Protein AF-F3FZR4-F1 (afdb_monomer)

Secondary structure (DSSP, 8-state):
--EEEEEE-TTS-EEEEEEEEEETTEEEEEEEE--TT----

Mean predicted aligned error: 5.11 Å

Sequence (41 aa):
NDDERYVYDGQGQRCRKISTSQASGRTLTNEVRYLPGLEIR

Solvent-accessible surface area (backbone atoms only — not comparable to full-atom values): 2668 Å² total; per-residue (Å²): 120,67,50,78,49,76,42,59,49,100,84,68,48,71,39,33,42,40,38,37,37,65,53,95,95,38,80,45,76,47,78,47,73,56,52,93,91,63,79,90,126

Foldseek 3Di:
DKDWDFDADPVRHTQKIWIWDDDPNDIDIDMDGDDVPDDPD

Nearest PDB structures (foldseek):
  8qqn-asse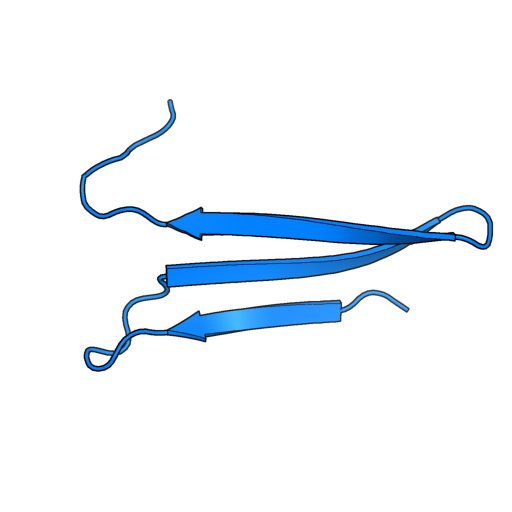mbly1_PG  TM=8.306E-01  e=1.345E+00  Haloferax tailed virus 1
  8qsy-assembly1_PL  TM=8.409E-01  e=1.520E+00  Haloferax tailed virus 1
  8qja-assembly1_A  TM=7.531E-01  e=2.327E+00  Advenella mimigardefordensis DPN7
  8qja-assembly4_D  TM=7.392E-01  e=2.474E+00  Advenella mimigardefordensis DPN7
  9gbv-assembly1_D  TM=6.516E-01  e=5.137E+00  Escherichia coli

Structure (mmCIF, N/CA/C/O backbone):
data_AF-F3FZR4-F1
#
_entry.id   AF-F3FZR4-F1
#
loop_
_atom_site.group_PDB
_atom_site.id
_atom_site.type_symbol
_atom_site.label_atom_id
_atom_site.label_alt_id
_atom_site.label_comp_id
_atom_site.label_asym_id
_atom_site.label_entity_id
_atom_site.label_seq_id
_atom_site.pdbx_PDB_ins_code
_atom_site.Cartn_x
_atom_site.Cartn_y
_atom_site.Cartn_z
_atom_site.occupancy
_atom_site.B_iso_or_equiv
_atom_site.auth_seq_id
_atom_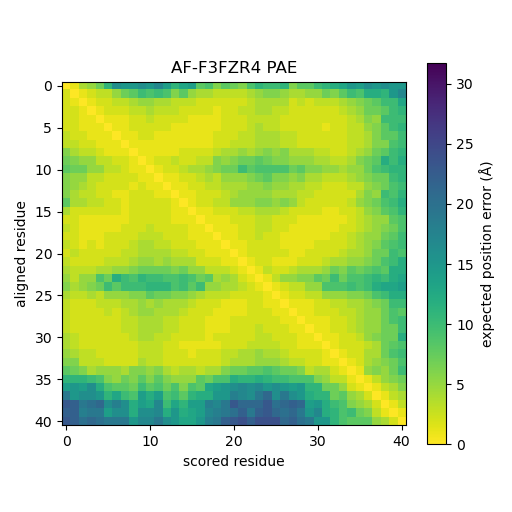site.auth_comp_id
_atom_site.auth_asym_id
_atom_site.auth_atom_id
_atom_site.pdbx_PDB_model_num
ATOM 1 N N . ASN A 1 1 ? 3.342 -4.019 -19.799 1.00 73.31 1 ASN A N 1
ATOM 2 C CA . ASN A 1 1 ? 2.277 -4.631 -18.981 1.00 73.31 1 ASN A CA 1
ATOM 3 C C . ASN A 1 1 ? 2.681 -4.337 -17.570 1.00 73.31 1 ASN A C 1
ATOM 5 O O . ASN A 1 1 ? 3.670 -4.892 -17.104 1.00 73.31 1 ASN A O 1
ATOM 9 N N . ASP A 1 2 ? 1.995 -3.377 -16.987 1.00 88.75 2 ASP A N 1
ATOM 10 C CA . ASP A 1 2 ? 2.400 -2.708 -15.769 1.00 88.75 2 ASP A CA 1
ATOM 11 C C . ASP A 1 2 ? 1.223 -2.876 -14.813 1.00 88.75 2 ASP A C 1
ATOM 13 O O . ASP A 1 2 ? 0.076 -2.671 -15.214 1.00 88.75 2 ASP A O 1
ATOM 17 N N . ASP A 1 3 ? 1.489 -3.358 -13.602 1.00 94.50 3 ASP A N 1
ATOM 18 C CA . ASP A 1 3 ? 0.457 -3.691 -12.625 1.00 94.50 3 ASP A CA 1
ATOM 19 C C . ASP A 1 3 ? 0.661 -2.931 -11.323 1.00 94.50 3 ASP A C 1
ATOM 21 O O . ASP A 1 3 ? 1.787 -2.658 -10.908 1.00 94.50 3 ASP A O 1
ATOM 25 N N . GLU A 1 4 ? -0.449 -2.590 -10.678 1.00 96.12 4 GLU A N 1
ATOM 26 C CA . GLU A 1 4 ? -0.447 -2.014 -9.344 1.00 96.12 4 GLU A CA 1
ATOM 27 C C . GLU A 1 4 ? -1.372 -2.825 -8.441 1.00 96.12 4 GLU A C 1
ATOM 29 O O . GLU A 1 4 ? -2.543 -3.059 -8.748 1.00 96.12 4 GLU A O 1
ATOM 34 N N . ARG A 1 5 ? -0.836 -3.241 -7.294 1.00 95.38 5 ARG A N 1
ATOM 35 C CA . ARG A 1 5 ? -1.555 -3.959 -6.245 1.00 95.38 5 ARG A CA 1
ATOM 36 C C . ARG A 1 5 ? -1.459 -3.220 -4.927 1.00 95.38 5 ARG A C 1
ATOM 38 O O . ARG A 1 5 ? -0.422 -2.666 -4.563 1.00 95.38 5 ARG A O 1
A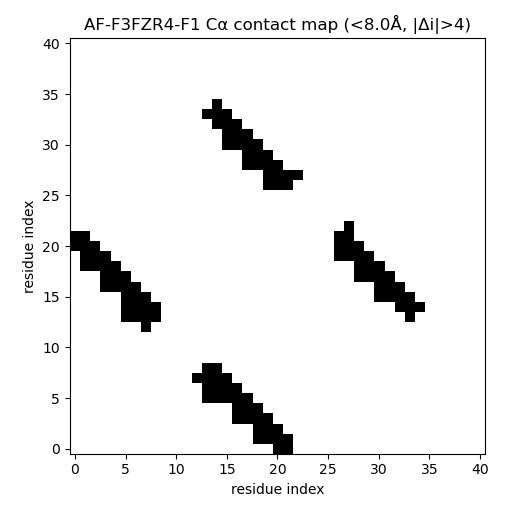TOM 45 N N . TYR A 1 6 ? -2.553 -3.269 -4.183 1.00 94.94 6 TYR A N 1
ATOM 46 C CA . TYR A 1 6 ? -2.685 -2.624 -2.889 1.00 94.94 6 TYR A CA 1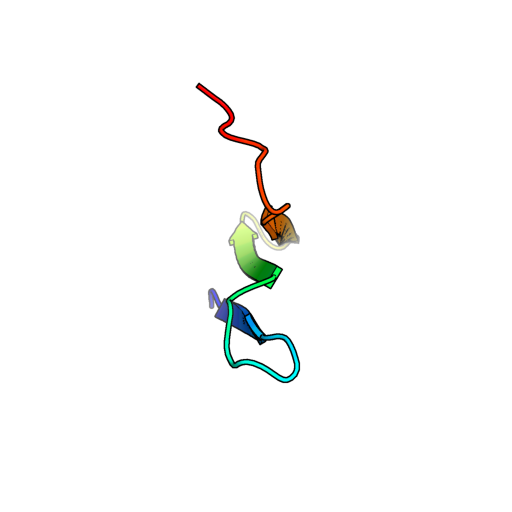
ATOM 47 C C . TYR A 1 6 ? -2.976 -3.667 -1.816 1.00 94.94 6 TYR A C 1
ATOM 49 O O . TYR A 1 6 ? -3.781 -4.571 -2.028 1.00 94.94 6 TYR A O 1
ATOM 57 N N . VAL A 1 7 ? -2.314 -3.533 -0.669 1.00 93.81 7 VAL A N 1
ATOM 58 C CA . VAL A 1 7 ? -2.581 -4.344 0.524 1.00 93.81 7 VAL A CA 1
ATOM 59 C C . VAL A 1 7 ? -3.172 -3.436 1.585 1.00 93.81 7 VAL A C 1
ATOM 61 O O . VAL A 1 7 ? -2.632 -2.355 1.848 1.00 93.81 7 VAL A O 1
ATOM 64 N N . TYR A 1 8 ? -4.260 -3.897 2.188 1.00 93.56 8 TYR A N 1
ATOM 65 C CA . TYR A 1 8 ? -4.994 -3.191 3.227 1.00 93.56 8 TYR A CA 1
ATOM 66 C C . TYR A 1 8 ? -4.933 -3.982 4.537 1.00 93.56 8 TYR A C 1
ATOM 68 O O . TYR A 1 8 ? -4.836 -5.211 4.504 1.00 93.56 8 TYR A O 1
ATOM 76 N N . ASP A 1 9 ? -4.966 -3.294 5.675 1.00 90.00 9 ASP A N 1
ATOM 77 C CA . ASP A 1 9 ? -5.142 -3.937 6.980 1.00 90.00 9 ASP A CA 1
ATOM 78 C C . ASP A 1 9 ? -6.605 -4.332 7.244 1.00 90.00 9 ASP A C 1
ATOM 80 O O . ASP A 1 9 ? -7.505 -4.103 6.432 1.00 90.00 9 ASP A O 1
ATOM 84 N N . GLY A 1 10 ? -6.848 -4.921 8.420 1.00 91.56 10 GLY A N 1
ATOM 85 C CA . GLY A 1 10 ? -8.184 -5.315 8.871 1.00 91.56 10 GLY A CA 1
ATOM 86 C C . GLY A 1 10 ? -9.153 -4.152 9.115 1.00 91.56 10 GLY A C 1
ATOM 87 O O . GLY A 1 10 ? -10.344 -4.398 9.268 1.00 91.56 10 GLY A O 1
ATOM 88 N N . GLN A 1 11 ? -8.679 -2.903 9.132 1.00 92.50 11 GLN A N 1
ATOM 89 C CA . GLN A 1 11 ? -9.509 -1.697 9.208 1.00 92.50 11 GLN A CA 1
ATOM 90 C C . GLN A 1 11 ? -9.683 -1.018 7.840 1.00 92.50 11 GLN A C 1
ATOM 92 O O . GLN A 1 11 ? -10.276 0.056 7.752 1.00 92.50 11 GLN A O 1
ATOM 97 N N . GLY A 1 12 ? -9.178 -1.633 6.765 1.00 90.31 12 GLY A N 1
ATOM 98 C CA . GLY A 1 12 ? -9.255 -1.101 5.409 1.00 90.31 12 GLY A CA 1
ATOM 99 C C . GLY A 1 12 ? -8.255 0.019 5.119 1.00 90.31 12 GLY A C 1
ATOM 100 O O . GLY A 1 12 ? -8.366 0.670 4.079 1.00 90.31 12 GLY A O 1
ATOM 101 N N . GLN A 1 13 ? -7.266 0.263 5.986 1.00 90.38 13 GLN A N 1
ATOM 102 C CA . GLN A 1 13 ? -6.220 1.240 5.694 1.00 90.38 13 GLN A CA 1
ATOM 103 C C . GLN A 1 13 ? -5.195 0.630 4.750 1.00 90.38 13 GLN A C 1
ATOM 105 O O . GLN A 1 13 ? -4.789 -0.520 4.894 1.00 90.38 13 GLN A O 1
ATOM 110 N N . ARG A 1 14 ? -4.752 1.407 3.762 1.00 91.81 14 ARG A N 1
ATOM 111 C CA . ARG A 1 14 ? -3.745 0.948 2.807 1.00 91.81 14 ARG A CA 1
ATOM 112 C C . ARG A 1 14 ? -2.380 0.886 3.485 1.00 91.81 14 ARG A C 1
ATOM 114 O O . ARG A 1 14 ? -1.790 1.923 3.761 1.00 91.81 14 ARG A O 1
ATOM 121 N N . CYS A 1 15 ? -1.843 -0.315 3.658 1.00 92.38 15 CYS A N 1
ATOM 122 C CA . CYS A 1 15 ? -0.536 -0.539 4.280 1.00 92.38 15 CYS A CA 1
ATOM 123 C C . CYS A 1 15 ? 0.588 -0.686 3.258 1.00 92.38 15 CYS A C 1
ATOM 125 O O . CYS A 1 15 ? 1.755 -0.448 3.574 1.00 92.38 15 CYS A O 1
ATOM 127 N N . ARG A 1 16 ? 0.268 -1.091 2.023 1.00 94.56 16 ARG A N 1
ATOM 128 C CA . ARG A 1 16 ? 1.282 -1.321 0.991 1.00 94.56 16 ARG A CA 1
ATOM 129 C C . ARG A 1 16 ? 0.770 -1.017 -0.411 1.00 94.56 16 ARG A C 1
ATOM 131 O O . ARG A 1 16 ? -0.385 -1.300 -0.725 1.00 94.56 16 ARG A O 1
ATOM 138 N N . LYS A 1 17 ? 1.656 -0.494 -1.259 1.00 95.19 17 LYS A N 1
ATOM 139 C CA . LYS A 1 17 ? 1.505 -0.462 -2.718 1.00 95.19 17 LYS A CA 1
ATOM 140 C C . LYS A 1 17 ? 2.655 -1.242 -3.346 1.00 95.19 17 LYS A C 1
ATOM 142 O O . LYS A 1 17 ? 3.811 -0.968 -3.041 1.00 95.19 17 LYS A O 1
ATOM 147 N N . ILE A 1 18 ? 2.331 -2.188 -4.215 1.00 95.94 18 ILE A N 1
ATOM 148 C CA . ILE A 1 18 ? 3.282 -2.937 -5.035 1.00 95.94 18 ILE A CA 1
ATOM 149 C C . ILE A 1 18 ? 3.016 -2.525 -6.478 1.00 95.94 18 ILE A C 1
ATOM 151 O O . ILE A 1 18 ? 1.871 -2.565 -6.919 1.00 95.94 18 ILE A O 1
ATOM 155 N N . SER A 1 19 ? 4.047 -2.092 -7.190 1.00 96.38 19 SER A N 1
ATOM 156 C CA . SER A 1 19 ? 3.961 -1.744 -8.605 1.00 96.38 19 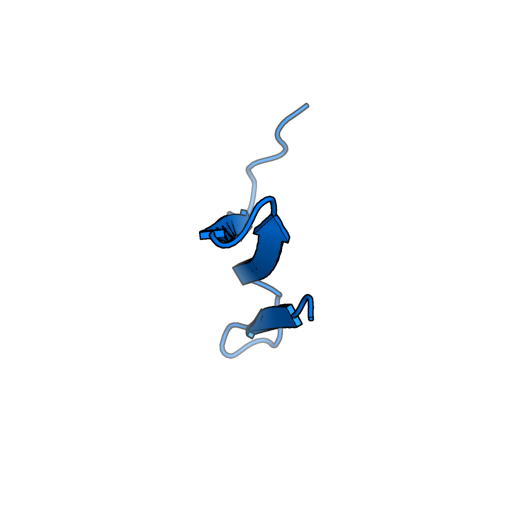SER A CA 1
ATOM 157 C C . SER A 1 19 ? 4.968 -2.573 -9.380 1.00 96.38 19 SER A C 1
ATOM 159 O O . SER A 1 19 ? 6.124 -2.681 -8.973 1.00 96.38 19 SER A O 1
ATOM 161 N N . THR A 1 20 ? 4.526 -3.151 -10.484 1.00 96.12 20 THR A N 1
ATOM 162 C CA . 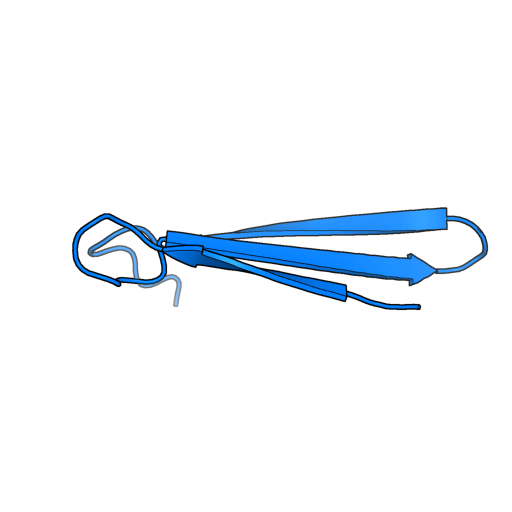THR A 1 20 ? 5.376 -3.901 -11.395 1.00 96.12 20 THR A CA 1
ATOM 163 C C . THR A 1 20 ? 5.354 -3.228 -12.753 1.00 96.12 20 THR A C 1
ATOM 165 O O . THR A 1 20 ? 4.282 -2.924 -13.266 1.00 96.12 20 THR A O 1
ATOM 168 N N . SER A 1 21 ? 6.519 -3.053 -13.363 1.00 95.44 21 SER A N 1
ATOM 169 C CA . SER A 1 21 ? 6.664 -2.442 -14.680 1.00 95.44 21 SER A CA 1
ATOM 170 C C . SER A 1 21 ? 7.592 -3.242 -15.578 1.00 95.44 21 SER A C 1
ATOM 172 O O . SER A 1 21 ? 8.559 -3.838 -15.109 1.00 95.44 21 SER A O 1
ATOM 174 N N . GLN A 1 22 ? 7.324 -3.255 -16.883 1.00 95.19 22 GLN A N 1
ATOM 175 C CA . GLN A 1 22 ? 8.217 -3.882 -17.863 1.00 95.19 22 GLN A CA 1
ATOM 176 C C . GLN A 1 22 ? 9.123 -2.817 -18.478 1.00 95.19 22 GLN A C 1
ATOM 178 O O . GLN A 1 22 ? 8.650 -1.928 -19.179 1.00 95.19 22 GLN A O 1
ATOM 183 N N . ALA A 1 23 ? 10.431 -2.924 -18.257 1.00 91.94 23 ALA A N 1
ATOM 184 C CA . ALA A 1 23 ? 11.418 -2.009 -18.816 1.00 91.94 23 ALA A CA 1
ATOM 185 C C . ALA A 1 23 ? 12.575 -2.788 -19.446 1.00 91.94 23 ALA A C 1
ATOM 187 O O . ALA A 1 23 ? 13.280 -3.537 -18.771 1.00 91.94 23 ALA A O 1
ATOM 188 N N . SER A 1 24 ? 12.786 -2.591 -20.752 1.00 89.50 24 SER A N 1
ATOM 189 C CA . SER A 1 24 ? 13.905 -3.177 -21.508 1.00 89.50 24 SER A CA 1
ATOM 190 C C . SER A 1 24 ? 14.051 -4.700 -21.315 1.00 89.50 24 SER A C 1
ATOM 192 O O . SER A 1 24 ? 15.116 -5.211 -20.972 1.00 89.50 24 SER A O 1
ATOM 194 N N . GLY A 1 25 ? 12.937 -5.431 -21.451 1.00 90.62 25 GLY A N 1
ATOM 195 C CA . GLY A 1 25 ? 12.889 -6.892 -21.288 1.00 90.62 25 GLY A CA 1
ATOM 196 C C . GLY A 1 25 ? 13.033 -7.393 -19.845 1.00 90.62 25 GLY A C 1
ATOM 197 O O . GLY A 1 25 ? 13.137 -8.598 -19.627 1.00 90.62 25 GLY A O 1
ATOM 198 N N . ARG A 1 26 ? 13.050 -6.494 -18.856 1.00 92.12 26 ARG A N 1
ATOM 199 C CA . ARG A 1 26 ? 13.106 -6.826 -17.430 1.00 92.12 26 ARG A CA 1
ATOM 200 C C . ARG A 1 26 ? 11.833 -6.390 -16.726 1.00 92.12 26 ARG A C 1
ATOM 202 O O . ARG A 1 26 ? 11.209 -5.397 -17.089 1.00 92.12 26 ARG A O 1
ATOM 209 N N . THR A 1 27 ? 11.507 -7.119 -15.669 1.00 94.44 27 THR A N 1
ATOM 210 C CA . THR A 1 27 ? 10.423 -6.771 -14.755 1.00 94.44 27 THR A CA 1
ATOM 211 C C . THR A 1 27 ? 11.005 -5.973 -13.593 1.00 94.44 27 THR A C 1
ATOM 213 O O . THR A 1 27 ? 11.873 -6.469 -12.880 1.00 94.44 27 THR A O 1
ATOM 216 N N . LEU A 1 28 ? 10.557 -4.735 -13.423 1.00 95.06 28 LEU A N 1
ATOM 217 C CA . LEU A 1 28 ? 10.877 -3.877 -12.289 1.00 95.06 28 LEU A CA 1
ATOM 218 C C . LEU A 1 28 ? 9.746 -3.984 -11.273 1.00 95.06 28 LEU A C 1
ATOM 220 O O . LEU A 1 28 ? 8.600 -3.739 -11.630 1.00 95.06 28 LEU A O 1
ATOM 224 N N . THR A 1 29 ? 10.051 -4.313 -10.021 1.00 94.81 29 THR A N 1
ATOM 225 C CA . THR A 1 29 ? 9.060 -4.338 -8.937 1.00 94.81 29 THR A CA 1
ATOM 226 C C . THR A 1 29 ? 9.436 -3.307 -7.886 1.00 94.81 29 THR A C 1
ATOM 228 O O . THR A 1 29 ? 10.566 -3.295 -7.402 1.00 94.81 29 THR A O 1
ATOM 231 N N . ASN A 1 30 ? 8.486 -2.451 -7.527 1.00 94.19 30 ASN A N 1
ATOM 232 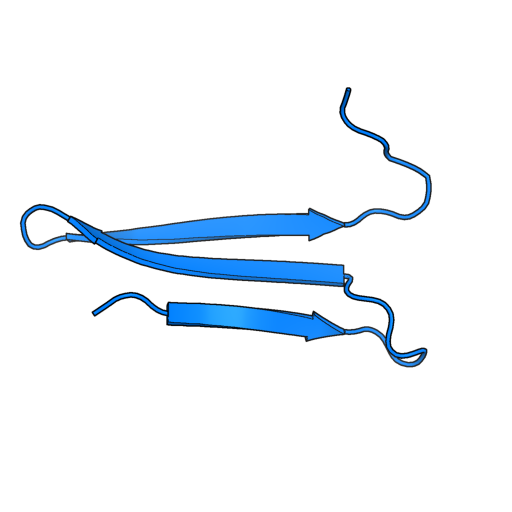C CA . ASN A 1 30 ? 8.642 -1.418 -6.516 1.00 94.19 30 ASN A CA 1
ATOM 233 C C . ASN A 1 30 ? 7.624 -1.611 -5.386 1.00 94.19 30 ASN A C 1
ATOM 235 O O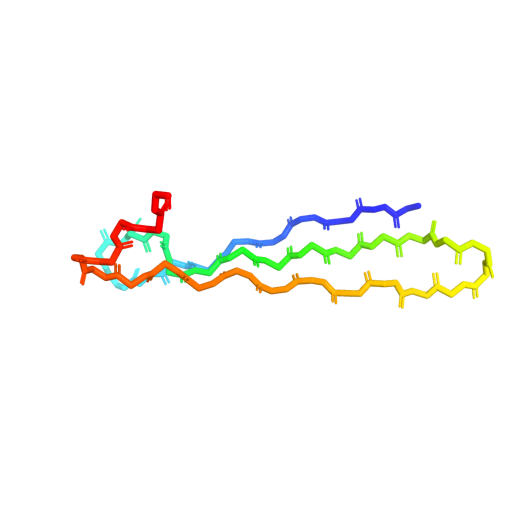 . ASN A 1 30 ? 6.448 -1.870 -5.644 1.00 94.19 30 ASN A O 1
ATOM 239 N N . GLU A 1 31 ? 8.062 -1.452 -4.137 1.00 94.31 31 GLU A N 1
ATOM 240 C CA . GLU A 1 31 ? 7.221 -1.606 -2.947 1.00 94.31 31 GLU A CA 1
ATOM 241 C C . GLU A 1 31 ? 7.257 -0.334 -2.095 1.00 94.31 31 GLU A C 1
ATOM 243 O O . GLU A 1 31 ? 8.317 0.125 -1.677 1.00 94.31 31 GLU A O 1
ATOM 248 N N . VAL A 1 32 ? 6.078 0.206 -1.791 1.00 92.75 32 VAL A N 1
ATOM 249 C CA . VAL A 1 32 ? 5.889 1.323 -0.860 1.00 92.75 32 VAL A CA 1
ATOM 250 C C . VAL A 1 32 ? 5.119 0.815 0.351 1.00 92.75 32 VAL A C 1
ATOM 252 O O . VAL A 1 32 ? 4.043 0.233 0.196 1.00 92.75 32 VAL A O 1
ATOM 255 N N . ARG A 1 33 ? 5.644 1.049 1.558 1.00 91.50 33 ARG A N 1
ATOM 256 C CA . ARG A 1 33 ? 4.965 0.742 2.826 1.00 91.50 33 ARG A CA 1
ATOM 257 C C . ARG A 1 33 ? 4.474 2.028 3.470 1.00 91.50 33 ARG A C 1
ATOM 259 O O . ARG A 1 33 ? 5.260 2.943 3.692 1.00 91.50 33 ARG A O 1
ATOM 266 N N . TYR A 1 34 ? 3.188 2.067 3.784 1.00 87.94 34 TYR A N 1
ATOM 267 C CA . TYR A 1 34 ? 2.579 3.163 4.522 1.00 87.94 34 TYR A CA 1
ATOM 268 C C . TYR A 1 34 ? 2.645 2.818 6.004 1.00 87.94 34 TYR A C 1
ATOM 270 O O . TYR A 1 34 ? 2.056 1.829 6.441 1.00 87.94 34 TYR A O 1
ATOM 278 N N . LEU A 1 35 ? 3.410 3.603 6.757 1.00 83.75 35 LEU A N 1
ATOM 279 C CA . LEU A 1 35 ? 3.522 3.453 8.200 1.00 83.75 35 LEU A CA 1
ATOM 280 C C . LEU A 1 35 ? 2.696 4.555 8.873 1.00 83.75 35 LEU A C 1
ATOM 282 O O . LEU A 1 35 ? 2.820 5.720 8.482 1.00 83.75 35 LEU A O 1
ATOM 286 N N . PRO A 1 36 ? 1.852 4.219 9.863 1.00 77.19 36 PRO A N 1
ATOM 287 C CA . PRO A 1 36 ? 1.095 5.224 10.595 1.00 77.19 36 PRO A CA 1
ATOM 288 C C . PRO A 1 36 ? 2.062 6.191 11.289 1.00 77.19 36 PRO A C 1
ATOM 290 O O . PRO A 1 36 ? 2.957 5.768 12.018 1.00 77.19 36 PRO A O 1
ATOM 293 N N . GLY A 1 37 ? 1.899 7.491 11.032 1.00 75.00 37 GLY A N 1
ATOM 294 C CA . GLY A 1 37 ? 2.740 8.546 11.608 1.00 75.00 37 GLY A CA 1
ATOM 295 C C . GLY A 1 37 ? 4.082 8.792 10.905 1.00 75.00 37 GLY A C 1
ATOM 296 O O . GLY A 1 37 ? 4.853 9.619 11.386 1.00 75.00 37 GLY A O 1
ATOM 297 N N . LEU A 1 38 ? 4.371 8.125 9.779 1.00 70.69 38 LEU A N 1
ATOM 298 C CA . LEU A 1 38 ? 5.547 8.423 8.955 1.00 70.69 38 LEU A CA 1
ATOM 299 C C . LEU A 1 38 ? 5.145 9.226 7.713 1.00 70.69 38 LEU A C 1
ATOM 301 O O . LEU A 1 38 ? 4.834 8.672 6.659 1.00 70.69 38 LEU A O 1
ATOM 305 N N . GLU A 1 39 ? 5.188 10.547 7.839 1.00 59.91 39 GLU A N 1
ATOM 306 C CA . GLU A 1 39 ? 5.165 11.457 6.696 1.00 59.91 39 GLU A CA 1
ATOM 307 C C . GLU A 1 39 ? 6.600 11.622 6.183 1.00 59.91 39 GLU A C 1
ATOM 309 O O . GLU A 1 39 ? 7.411 12.322 6.794 1.00 59.91 39 GLU A O 1
ATOM 314 N N . ILE A 1 40 ? 6.939 10.952 5.077 1.00 61.81 40 ILE A N 1
ATOM 315 C CA . ILE A 1 40 ? 8.170 11.266 4.343 1.00 61.81 40 ILE A CA 1
ATOM 316 C 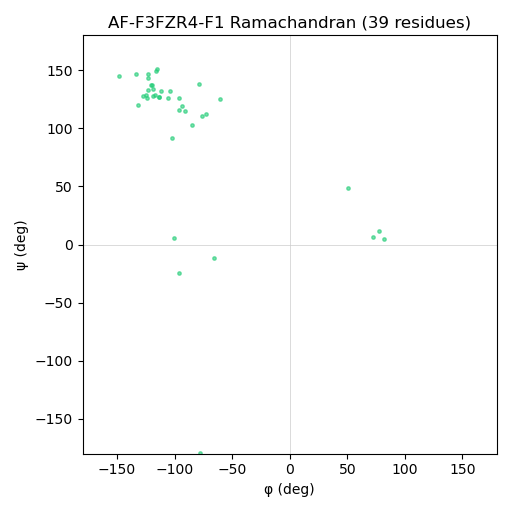C . ILE A 1 40 ? 7.896 12.560 3.568 1.00 61.81 40 ILE A C 1
ATOM 318 O O . ILE A 1 40 ? 7.064 12.566 2.662 1.00 61.81 40 ILE A O 1
ATOM 322 N N . ARG A 1 41 ? 8.553 13.643 3.985 1.00 63.56 41 ARG A N 1
ATOM 323 C CA . ARG A 1 41 ? 8.506 14.985 3.385 1.00 63.56 41 ARG A CA 1
ATOM 324 C C . ARG A 1 41 ? 9.800 15.277 2.648 1.00 63.56 41 ARG A C 1
ATOM 326 O O . ARG A 1 41 ? 10.858 14.869 3.178 1.00 63.56 41 ARG A O 1
#

pLDDT: mean 88.76, std 9.78, range [59.91, 96.38]

Organism: NCBI:txid629262

Radius of gyration: 12.74 Å; Cα contacts (8 Å, |Δi|>4): 59; chains: 1; bounding box: 23×22×33 Å